Protein AF-A0A6A0A9A4-F1 (afdb_monomer_lite)

Radius of gyration: 29.82 Å; chains: 1; bounding box: 78×57×61 Å

InterPro domains:
  IPR006885 NADH dehydrogenase ubiquinone Fe-S protein 4 mitochondrial-like [PF04800] (82-153)
  IPR006885 NADH dehydrogenase ubiquinone Fe-S protein 4 mitochondrial-like [PTHR12219] (63-153)
  IPR038532 NADH dehydrogenase ubiquinone Fe-S protein 4-like superfamily [G3DSA:3.30.160.190] (79-153)

Structure (mmCIF, N/CA/C/O backbone):
data_AF-A0A6A0A9A4-F1
#
_entry.id   AF-A0A6A0A9A4-F1
#
loop_
_atom_site.group_PDB
_atom_site.id
_atom_site.type_symbol
_atom_site.label_atom_id
_atom_site.label_alt_id
_atom_site.label_comp_id
_atom_site.label_asym_id
_atom_site.label_entity_id
_atom_site.label_seq_id
_atom_site.pdbx_PDB_ins_code
_atom_site.Cartn_x
_atom_site.Cartn_y
_atom_site.Cartn_z
_atom_site.occupancy
_atom_site.B_iso_or_equiv
_atom_site.auth_seq_id
_atom_site.auth_comp_id
_atom_site.auth_asym_id
_atom_site.auth_atom_id
_atom_site.pdbx_PDB_model_num
ATOM 1 N N . MET A 1 1 ? -26.956 37.014 26.477 1.00 43.16 1 MET A N 1
ATOM 2 C CA . MET A 1 1 ? -26.934 37.211 25.011 1.00 43.16 1 MET A CA 1
ATOM 3 C C . MET A 1 1 ? -27.388 35.892 24.385 1.00 43.16 1 MET A C 1
ATOM 5 O O . MET A 1 1 ? -26.588 34.978 24.301 1.00 43.16 1 MET A O 1
ATOM 9 N N . LEU A 1 2 ? -28.704 35.624 24.362 1.00 38.50 2 LEU A N 1
ATOM 10 C CA . LEU A 1 2 ? -29.554 35.729 23.151 1.00 38.50 2 LEU A CA 1
ATOM 11 C C . LEU A 1 2 ? -28.909 34.927 21.998 1.00 38.50 2 LEU A C 1
ATOM 13 O O . LEU A 1 2 ? -27.960 35.423 21.414 1.00 38.50 2 LEU A O 1
ATOM 17 N N . L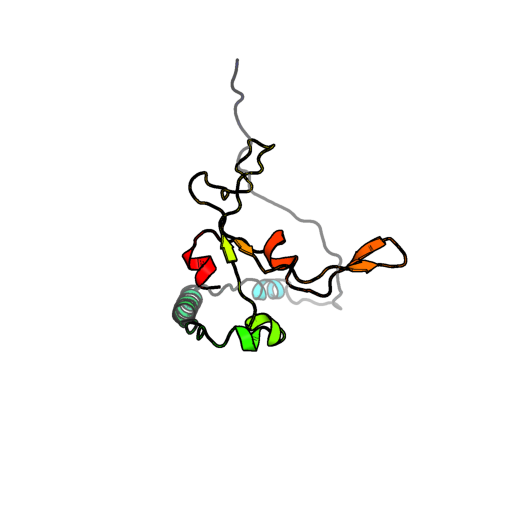EU A 1 3 ? -29.223 33.655 21.708 1.00 37.44 3 LEU A N 1
ATOM 18 C CA . LEU A 1 3 ? -30.523 32.995 21.480 1.00 37.44 3 LEU A CA 1
ATOM 19 C C . LEU A 1 3 ? -31.399 33.746 20.454 1.00 37.44 3 LEU A C 1
ATOM 21 O O . LEU A 1 3 ? -32.269 34.526 20.821 1.00 37.44 3 LEU A O 1
ATOM 25 N N . GLN A 1 4 ? -31.155 33.477 19.167 1.00 42.41 4 GLN A N 1
ATOM 26 C CA . GLN A 1 4 ? -32.125 33.556 18.060 1.00 42.41 4 GLN A CA 1
ATOM 27 C C . GLN A 1 4 ? -32.452 32.089 17.701 1.00 42.41 4 GLN A C 1
ATOM 29 O O . GLN A 1 4 ? -31.535 31.350 17.362 1.00 42.41 4 GLN A O 1
ATOM 34 N N . ALA A 1 5 ? -33.629 31.500 17.957 1.00 39.34 5 ALA A N 1
ATOM 35 C CA . ALA A 1 5 ? -35.000 31.840 17.537 1.00 39.34 5 ALA A CA 1
ATOM 36 C C . ALA A 1 5 ? -35.095 31.939 15.999 1.00 39.34 5 ALA A C 1
ATOM 38 O O . ALA A 1 5 ? -34.622 32.909 15.426 1.00 39.34 5 ALA A O 1
ATOM 39 N N . ALA A 1 6 ? -35.435 30.859 15.285 1.00 36.75 6 ALA A N 1
ATOM 40 C CA . ALA A 1 6 ? -36.774 30.286 15.057 1.00 36.75 6 ALA A CA 1
ATOM 41 C C . ALA A 1 6 ? -37.436 30.812 13.766 1.00 36.75 6 ALA A C 1
ATOM 43 O O . ALA A 1 6 ? -37.355 31.991 13.452 1.00 36.75 6 ALA A O 1
ATOM 44 N N . LEU A 1 7 ? -38.172 29.903 13.110 1.00 34.84 7 LEU A N 1
ATOM 45 C CA . LEU A 1 7 ? -39.188 30.122 12.071 1.00 34.84 7 LEU A CA 1
ATOM 46 C C . LEU A 1 7 ? -38.712 30.298 10.610 1.00 34.84 7 LEU A C 1
ATOM 48 O O . LEU A 1 7 ? -38.583 31.407 10.116 1.00 34.84 7 LEU A O 1
ATOM 52 N N . VAL A 1 8 ? -38.663 29.196 9.851 1.00 34.72 8 VAL A N 1
ATOM 53 C CA . VAL A 1 8 ? -39.364 29.169 8.553 1.00 34.72 8 VAL A CA 1
ATOM 54 C C . VAL A 1 8 ? -40.147 27.868 8.473 1.00 34.72 8 VAL A C 1
ATOM 56 O O . VAL A 1 8 ? -39.608 26.763 8.474 1.00 34.72 8 VAL A O 1
ATOM 59 N N . ALA A 1 9 ? -41.458 28.044 8.506 1.00 33.41 9 ALA A N 1
ATOM 60 C CA . ALA A 1 9 ? -42.453 27.006 8.499 1.00 33.41 9 ALA A CA 1
ATOM 61 C C . ALA A 1 9 ? -42.483 26.250 7.165 1.00 33.41 9 ALA A C 1
ATOM 63 O O . ALA A 1 9 ? -42.415 26.819 6.080 1.00 33.41 9 ALA A O 1
ATOM 64 N N . LYS A 1 10 ? -42.682 24.943 7.304 1.00 42.88 10 LYS A N 1
ATOM 65 C CA . LYS A 1 10 ? -43.531 24.083 6.478 1.00 42.88 10 LYS A CA 1
ATOM 66 C C . LYS A 1 10 ? -44.526 24.891 5.619 1.00 42.88 10 LYS A C 1
ATOM 68 O O . LYS A 1 10 ? -45.524 25.376 6.140 1.00 42.88 10 LYS A O 1
ATOM 73 N N . CYS A 1 11 ? -44.295 24.982 4.312 1.00 26.06 11 CYS A N 1
ATOM 74 C CA . CYS A 1 11 ? -45.365 25.264 3.362 1.00 26.06 11 CYS A CA 1
ATOM 75 C C . CYS A 1 11 ? -45.107 24.512 2.056 1.00 26.06 11 CYS A C 1
ATOM 77 O O . CYS A 1 11 ? -44.094 24.678 1.384 1.00 26.06 11 CYS A O 1
ATOM 79 N N . MET A 1 12 ? -46.032 23.609 1.772 1.00 36.44 12 MET A N 1
ATOM 80 C CA . MET A 1 12 ? -46.212 22.913 0.512 1.00 36.44 12 MET A CA 1
ATOM 81 C C . MET A 1 12 ? -46.409 23.889 -0.672 1.00 36.44 12 MET A C 1
ATOM 83 O O . MET A 1 12 ? -46.965 24.964 -0.483 1.00 36.44 12 MET A O 1
ATOM 87 N N . LEU A 1 13 ? -46.110 23.381 -1.883 1.00 34.56 13 LEU A N 1
ATOM 88 C CA . LEU A 1 13 ? -46.707 23.677 -3.211 1.00 34.56 13 LEU A CA 1
ATOM 89 C C . LEU A 1 13 ? -45.962 24.591 -4.218 1.00 34.56 13 LEU A C 1
ATOM 91 O O . LEU A 1 13 ? -45.922 25.800 -4.049 1.00 34.56 13 LEU A O 1
ATOM 95 N N . ARG A 1 14 ? -45.636 23.956 -5.374 1.00 30.78 14 ARG A N 1
ATOM 96 C CA . ARG A 1 14 ? -45.672 24.438 -6.794 1.00 30.78 14 ARG A CA 1
ATOM 97 C C . ARG A 1 14 ? -44.637 25.512 -7.200 1.00 30.78 14 ARG A C 1
ATOM 99 O O . ARG A 1 14 ? -44.341 26.390 -6.418 1.00 30.78 14 ARG A O 1
ATOM 106 N N . GLY A 1 15 ? -44.049 25.580 -8.402 1.00 28.86 15 GLY A N 1
ATOM 107 C CA . GLY A 1 15 ? -44.122 24.902 -9.715 1.00 28.86 15 GLY A CA 1
ATOM 108 C C . GLY A 1 15 ? -43.032 25.538 -10.630 1.00 28.86 15 GLY A C 1
ATOM 109 O O . GLY A 1 15 ? -42.632 26.666 -10.377 1.00 28.86 15 GLY A O 1
ATOM 110 N N . SER A 1 16 ? -42.311 24.785 -11.475 1.00 36.56 16 SER A N 1
ATOM 111 C CA . SER A 1 16 ? -42.487 24.611 -12.942 1.00 36.56 16 SER A CA 1
ATOM 112 C C . SER A 1 16 ? -42.286 25.853 -13.841 1.00 36.56 16 SER A C 1
ATOM 114 O O . SER A 1 16 ? -43.102 26.762 -13.774 1.00 36.56 16 SER A O 1
ATOM 116 N N . VAL A 1 17 ? -41.296 25.818 -14.760 1.00 39.34 17 VAL A N 1
ATOM 117 C CA . VAL A 1 17 ? -41.352 26.422 -16.123 1.00 39.34 17 VAL A CA 1
ATOM 118 C C . VAL A 1 17 ? -40.329 25.734 -17.079 1.00 39.34 17 VAL A C 1
ATOM 120 O O . VAL A 1 17 ? -39.460 25.019 -16.582 1.00 39.34 17 VAL A O 1
ATOM 123 N N . PRO A 1 18 ? -40.439 25.814 -18.428 1.00 38.53 18 PRO A N 1
ATOM 124 C CA . PRO A 1 18 ? -40.816 24.665 -19.255 1.00 38.53 18 PRO A CA 1
ATOM 125 C C . PRO A 1 18 ? -39.775 24.272 -20.328 1.00 38.53 18 PRO A C 1
ATOM 127 O O . PRO A 1 18 ? -39.013 25.095 -20.828 1.00 38.53 18 PRO A O 1
ATOM 130 N N . GLY A 1 19 ? -39.794 23.002 -20.741 1.00 32.59 19 GLY A N 1
ATOM 131 C CA . GLY A 1 19 ? -39.112 22.535 -21.951 1.00 32.59 19 GLY A CA 1
ATOM 132 C C . GLY A 1 19 ? -39.974 22.752 -23.199 1.00 32.59 19 GLY A C 1
ATOM 133 O O . GLY A 1 19 ? -41.151 22.394 -23.207 1.00 32.59 19 GLY A O 1
ATOM 134 N N . VAL A 1 20 ? -39.365 23.344 -24.231 1.00 37.69 20 VAL A N 1
ATOM 135 C CA . VAL A 1 20 ? -39.916 23.596 -25.571 1.00 37.69 20 VAL A CA 1
ATOM 136 C C . VAL A 1 20 ? -40.197 22.291 -26.330 1.00 37.69 20 VAL A C 1
ATOM 138 O O . VAL A 1 20 ? -39.465 21.309 -26.251 1.00 37.69 20 VAL A O 1
ATOM 141 N N . SER A 1 21 ? -41.311 22.344 -27.050 1.00 33.16 21 SER A N 1
ATOM 142 C CA . SER A 1 21 ? -42.100 21.313 -27.720 1.00 33.16 21 SER A CA 1
ATOM 143 C C . SER A 1 21 ? -41.474 20.673 -28.966 1.00 33.16 21 SER A C 1
ATOM 145 O O . SER A 1 21 ? -41.084 21.378 -29.894 1.00 33.16 21 SER A O 1
ATOM 147 N N . GLY A 1 22 ? -41.540 19.339 -29.050 1.00 33.03 22 GLY A N 1
ATOM 148 C CA . GLY A 1 22 ? -41.637 18.604 -30.317 1.00 33.03 22 GLY A CA 1
ATOM 149 C C . GLY A 1 22 ? -43.110 18.400 -30.696 1.00 33.03 22 GLY A C 1
ATOM 150 O O . GLY A 1 22 ? -43.932 18.111 -29.828 1.00 33.03 22 GLY A O 1
ATOM 151 N N . GLY A 1 23 ? -43.442 18.627 -31.969 1.00 29.98 23 GLY A N 1
ATOM 152 C CA . GLY A 1 23 ? -44.811 18.735 -32.481 1.00 29.98 23 GLY A CA 1
ATOM 153 C C . GLY A 1 23 ? -45.613 17.433 -32.619 1.00 29.98 23 GLY A C 1
ATOM 154 O O . GLY A 1 23 ? -45.075 16.333 -32.693 1.00 29.98 23 GLY A O 1
ATOM 155 N N . LEU A 1 24 ? -46.932 17.622 -32.729 1.00 28.16 24 LEU A N 1
ATOM 156 C CA . LEU A 1 24 ? -47.939 16.682 -33.225 1.00 28.16 24 LEU A CA 1
ATOM 157 C C . LEU A 1 24 ? -48.824 17.459 -34.212 1.00 28.16 24 LEU A C 1
ATOM 159 O O . LEU A 1 24 ? -49.393 18.488 -33.844 1.00 28.16 24 LEU A O 1
ATOM 163 N N . ALA A 1 25 ? -48.955 16.982 -35.453 1.00 37.50 25 ALA A N 1
ATOM 164 C CA . ALA A 1 25 ? -50.044 17.417 -36.325 1.00 37.50 25 ALA A CA 1
ATOM 165 C C . ALA A 1 25 ? -51.375 17.012 -35.660 1.00 37.50 25 ALA A C 1
ATOM 167 O O . ALA A 1 25 ? -51.527 15.891 -35.175 1.00 37.50 25 ALA A O 1
ATOM 168 N N . GLN A 1 26 ? -52.269 17.990 -35.534 1.00 48.50 26 GLN A N 1
ATOM 169 C CA . GLN A 1 26 ? -53.353 18.055 -34.554 1.00 48.50 26 GLN A CA 1
ATOM 170 C C . GLN A 1 26 ? -54.453 17.002 -34.746 1.00 48.50 26 GLN A C 1
ATOM 172 O O . GLN A 1 26 ? -54.974 16.853 -35.845 1.00 48.50 26 GLN A O 1
ATOM 177 N N . ALA A 1 27 ? -54.865 16.372 -33.640 1.00 37.31 27 ALA A N 1
ATOM 178 C CA . ALA A 1 27 ? -56.247 16.349 -33.129 1.00 37.31 27 ALA A CA 1
ATOM 179 C C . ALA A 1 27 ? -56.396 15.267 -32.035 1.00 37.31 27 ALA A C 1
ATOM 181 O O . ALA A 1 27 ? -56.482 14.077 -32.317 1.00 37.31 27 ALA A O 1
ATOM 182 N N . GLY A 1 28 ? -56.417 15.709 -30.772 1.00 47.34 28 GLY A N 1
ATOM 183 C CA . GLY A 1 28 ? -57.181 15.103 -29.673 1.00 47.34 28 GLY A CA 1
ATOM 184 C C . GLY A 1 28 ? -57.005 13.613 -29.354 1.00 47.34 28 GLY A C 1
ATOM 185 O O . GLY A 1 28 ? -57.958 12.851 -29.478 1.00 47.34 28 GLY A O 1
ATOM 186 N N . ARG A 1 29 ? -55.856 13.221 -28.789 1.00 47.72 29 ARG A N 1
ATOM 187 C CA . ARG A 1 29 ? -55.815 12.173 -27.750 1.00 47.72 29 ARG A CA 1
ATOM 188 C C . ARG A 1 29 ? -55.314 12.809 -26.458 1.00 47.72 29 ARG A C 1
ATOM 190 O O . ARG A 1 29 ? -54.399 13.630 -26.497 1.00 47.72 29 ARG A O 1
ATOM 197 N N . ALA A 1 30 ? -55.984 12.516 -25.348 1.00 43.25 30 ALA A N 1
ATOM 198 C CA . ALA A 1 30 ? -55.762 13.182 -24.075 1.00 43.25 30 ALA A CA 1
ATOM 199 C C . ALA A 1 30 ? -54.308 13.009 -23.605 1.00 43.25 30 ALA A C 1
ATOM 201 O O . ALA A 1 30 ? -53.744 11.920 -23.633 1.00 43.25 30 ALA A O 1
ATOM 202 N N . PHE A 1 31 ? -53.709 14.101 -23.131 1.00 43.19 31 PHE A N 1
ATOM 203 C CA . PHE A 1 31 ? -52.364 14.160 -22.543 1.00 43.19 31 PHE A CA 1
ATOM 204 C C . PHE A 1 31 ? -52.172 13.215 -21.327 1.00 43.19 31 PHE A C 1
ATOM 206 O O . PHE A 1 31 ? -51.058 13.055 -20.832 1.00 43.19 31 PHE A O 1
ATOM 213 N N . SER A 1 32 ? -53.245 12.570 -20.852 1.00 51.44 32 SER A N 1
ATOM 214 C CA . SER A 1 32 ? -53.269 11.634 -19.723 1.00 51.44 32 SER A CA 1
ATOM 215 C C . SER A 1 32 ? -52.411 10.386 -19.922 1.00 51.44 32 SER A C 1
ATOM 217 O O . SER A 1 32 ? -51.916 9.844 -18.935 1.00 51.44 32 SER A O 1
ATOM 219 N N . ASP A 1 33 ? -52.202 9.954 -21.167 1.00 47.16 33 ASP A N 1
ATOM 220 C CA . ASP A 1 33 ? -51.707 8.596 -21.437 1.00 47.16 33 ASP A CA 1
ATOM 221 C C . ASP A 1 33 ? -50.168 8.499 -21.461 1.00 47.16 33 ASP A C 1
ATOM 223 O O . ASP A 1 33 ? -49.598 7.422 -21.304 1.00 47.16 33 ASP A O 1
ATOM 227 N N . ILE A 1 34 ? -49.459 9.630 -21.585 1.00 49.25 34 ILE A N 1
ATOM 228 C CA . ILE A 1 34 ? -47.984 9.679 -21.476 1.00 49.25 34 ILE A CA 1
ATOM 229 C C . ILE A 1 34 ? -47.536 9.658 -20.007 1.00 49.25 34 ILE A C 1
ATOM 231 O O . ILE A 1 34 ?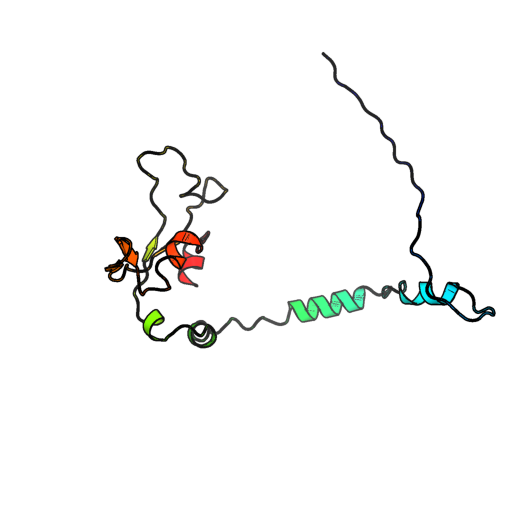 -46.458 9.156 -19.682 1.00 49.25 34 ILE A O 1
ATOM 235 N N . VAL A 1 35 ? -48.369 10.174 -19.100 1.00 50.94 35 VAL A N 1
ATOM 236 C CA . VAL A 1 35 ? -48.065 10.225 -17.663 1.00 50.94 35 VAL A CA 1
ATOM 237 C C . VAL A 1 35 ? -48.201 8.838 -17.022 1.00 50.94 35 VAL A C 1
ATOM 239 O O . VAL A 1 35 ? -47.437 8.499 -16.118 1.00 50.94 35 VAL A O 1
ATOM 242 N N . THR A 1 36 ? -49.091 7.990 -17.541 1.00 53.03 36 THR A N 1
ATOM 243 C CA . THR A 1 36 ? -49.427 6.689 -16.940 1.00 53.03 36 THR A CA 1
ATOM 244 C C . THR A 1 36 ? -48.326 5.634 -17.073 1.00 53.03 36 THR A C 1
ATOM 246 O O . THR A 1 36 ? -48.253 4.738 -16.239 1.00 53.03 36 THR A O 1
ATOM 249 N N . MET A 1 37 ? -47.405 5.757 -18.036 1.00 43.22 37 MET A N 1
ATOM 250 C CA . MET A 1 37 ? -46.264 4.828 -18.154 1.00 43.22 37 MET A CA 1
ATOM 251 C C . MET A 1 37 ? -45.099 5.171 -17.218 1.00 43.22 37 MET A C 1
ATOM 253 O O . MET A 1 37 ? -44.243 4.327 -16.961 1.00 43.22 37 MET A O 1
ATOM 257 N N . ARG A 1 38 ? -45.059 6.394 -16.670 1.00 49.78 38 ARG A N 1
ATOM 258 C CA . ARG A 1 38 ? -44.020 6.804 -15.710 1.00 49.78 38 ARG A CA 1
ATOM 259 C C . ARG A 1 38 ? -44.422 6.552 -14.253 1.00 49.78 38 ARG A C 1
ATOM 261 O O . ARG A 1 38 ? -43.660 6.914 -13.360 1.00 49.78 38 ARG A O 1
ATOM 268 N N . GLN A 1 39 ? -45.601 5.972 -14.004 1.00 52.78 39 GLN A N 1
ATOM 269 C CA . GLN A 1 39 ? -46.212 5.991 -12.673 1.00 52.78 39 GLN A CA 1
ATOM 270 C C . GLN A 1 39 ? -46.842 4.703 -12.148 1.00 52.78 39 GLN A C 1
ATOM 272 O O . GLN A 1 39 ? -47.295 4.728 -11.010 1.00 52.78 39 GLN A O 1
ATOM 277 N N . SER A 1 40 ? -46.794 3.564 -12.835 1.00 53.81 40 SER A N 1
ATOM 278 C CA . SER A 1 40 ? -47.050 2.299 -12.133 1.00 53.81 40 SER A CA 1
ATOM 279 C C . SER A 1 40 ? -45.729 1.721 -11.634 1.00 53.81 40 SER A C 1
ATOM 281 O O . SER A 1 40 ? -45.183 0.774 -12.206 1.00 53.81 40 SER A O 1
ATOM 283 N N . ALA A 1 41 ? -45.193 2.313 -10.561 1.00 60.41 41 ALA A N 1
ATOM 284 C CA . ALA A 1 41 ? -44.350 1.531 -9.667 1.00 60.41 41 ALA A CA 1
ATOM 285 C C . ALA A 1 41 ? -45.161 0.274 -9.297 1.00 60.41 41 ALA A C 1
ATOM 287 O O . ALA A 1 41 ? -46.350 0.416 -9.007 1.00 60.41 41 ALA A O 1
ATOM 288 N N . PRO A 1 42 ? -44.596 -0.941 -9.376 1.00 63.44 42 PRO A N 1
ATOM 289 C CA . PRO A 1 42 ? -45.338 -2.132 -8.991 1.00 63.44 42 PRO A CA 1
ATOM 290 C C . PRO A 1 42 ? -45.799 -1.946 -7.542 1.00 63.44 42 PRO A C 1
ATOM 292 O O . PRO A 1 42 ? -44.963 -1.807 -6.650 1.00 63.44 42 PRO A O 1
ATOM 295 N N . GLU A 1 43 ? -47.115 -1.890 -7.312 1.00 64.00 43 GLU A N 1
ATOM 296 C CA . GLU A 1 43 ? -47.669 -1.707 -5.960 1.00 64.00 43 GLU A CA 1
ATOM 297 C C . GLU A 1 43 ? -47.235 -2.851 -5.030 1.00 64.00 43 GLU A C 1
ATOM 299 O O . GLU A 1 43 ? -47.053 -2.675 -3.825 1.00 64.00 43 GLU A O 1
ATOM 304 N N . ASP A 1 44 ? -46.908 -3.998 -5.622 1.00 66.12 44 ASP A N 1
ATOM 305 C CA . ASP A 1 44 ? -46.329 -5.146 -4.951 1.00 66.12 44 ASP A CA 1
ATOM 306 C C . ASP A 1 44 ? -44.798 -5.067 -4.888 1.00 66.12 44 ASP A C 1
ATOM 308 O O . ASP A 1 44 ? -44.064 -5.810 -5.552 1.00 66.12 44 ASP A O 1
ATOM 312 N N . TYR A 1 45 ? -44.293 -4.229 -3.980 1.00 70.56 45 TYR A N 1
ATOM 313 C CA . TYR A 1 45 ? -42.876 -4.242 -3.584 1.00 70.56 45 TYR A CA 1
ATOM 314 C C . TYR A 1 45 ? -42.411 -5.623 -3.088 1.00 70.56 45 TYR A C 1
ATOM 316 O O . TYR A 1 45 ? -41.218 -5.915 -3.097 1.00 70.56 45 TYR A O 1
ATOM 324 N N . SER A 1 46 ? -43.336 -6.510 -2.707 1.00 76.19 46 SER A N 1
ATOM 325 C CA . SER A 1 46 ? -43.044 -7.871 -2.252 1.00 76.19 46 SER A CA 1
ATOM 326 C C . SER A 1 46 ? -42.278 -8.710 -3.283 1.00 76.19 46 SER A C 1
ATOM 328 O O . SER A 1 46 ? -41.417 -9.494 -2.895 1.00 76.19 46 SER A O 1
ATOM 330 N N . ILE A 1 47 ? -42.528 -8.530 -4.584 1.00 77.12 47 ILE A N 1
ATOM 331 C CA . ILE A 1 47 ? -41.848 -9.279 -5.655 1.00 77.12 47 ILE A CA 1
ATOM 332 C C . ILE A 1 47 ? -40.399 -8.805 -5.794 1.00 77.12 47 ILE A C 1
ATOM 334 O O . ILE A 1 47 ? -39.482 -9.618 -5.905 1.00 77.12 47 ILE A O 1
ATOM 338 N N . VAL A 1 48 ? -40.188 -7.488 -5.731 1.00 77.31 48 VAL A N 1
ATOM 339 C CA . VAL A 1 48 ? -38.853 -6.878 -5.767 1.00 77.31 48 VAL A CA 1
ATOM 340 C C . VAL A 1 48 ? -38.057 -7.284 -4.530 1.00 77.31 48 VAL A C 1
ATOM 342 O O . VAL A 1 48 ? -36.902 -7.676 -4.656 1.00 77.31 48 VAL A O 1
ATOM 345 N N . MET A 1 49 ? -38.690 -7.271 -3.355 1.00 78.00 49 MET A N 1
ATOM 346 C CA . MET A 1 49 ? -38.062 -7.672 -2.096 1.00 78.00 49 MET A CA 1
ATOM 347 C C . MET A 1 49 ? -37.727 -9.168 -2.057 1.00 78.00 49 MET A C 1
ATOM 349 O O . MET A 1 49 ? -36.642 -9.528 -1.611 1.00 78.00 49 MET A O 1
ATOM 353 N N . LYS A 1 50 ? -38.605 -10.042 -2.569 1.00 79.00 50 LYS A N 1
ATOM 354 C CA . LYS A 1 50 ? -38.342 -11.489 -2.681 1.00 7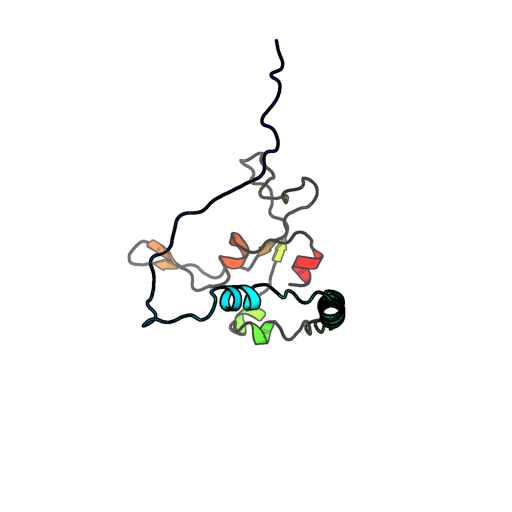9.00 50 LYS A CA 1
ATOM 355 C C . LYS A 1 50 ? -37.197 -11.778 -3.646 1.00 79.00 50 LYS A C 1
ATOM 357 O O . LYS A 1 50 ? -36.264 -12.481 -3.285 1.00 79.00 50 LYS A O 1
ATOM 362 N N . LYS A 1 51 ? -37.210 -11.161 -4.830 1.00 79.69 51 LYS A N 1
ATOM 363 C CA . LYS A 1 51 ? -36.142 -11.320 -5.825 1.00 79.69 51 LYS A CA 1
ATOM 364 C C . LYS A 1 51 ? -34.809 -10.744 -5.338 1.00 79.69 51 LYS A C 1
ATOM 366 O O . LYS A 1 51 ? -33.758 -11.307 -5.622 1.00 79.69 51 LYS A O 1
ATOM 371 N N . ALA A 1 52 ? -34.842 -9.642 -4.586 1.00 72.50 52 ALA A N 1
ATOM 372 C CA . ALA A 1 52 ? -33.662 -9.080 -3.937 1.00 72.50 52 ALA A CA 1
ATOM 373 C C . ALA A 1 52 ? -33.124 -10.005 -2.835 1.00 72.50 52 ALA A C 1
ATOM 375 O O . ALA A 1 52 ? -31.915 -10.190 -2.755 1.00 72.50 52 ALA A O 1
ATOM 376 N N . ALA A 1 53 ? -33.997 -10.630 -2.039 1.00 75.69 53 ALA A N 1
ATOM 377 C CA . ALA A 1 53 ? -33.602 -11.616 -1.034 1.00 75.69 53 ALA A CA 1
ATOM 378 C C . ALA A 1 53 ? -33.001 -12.883 -1.671 1.00 75.69 53 ALA A C 1
ATOM 380 O O . ALA A 1 53 ? -31.975 -13.375 -1.213 1.00 75.69 53 ALA A O 1
ATOM 381 N N . GLU A 1 54 ? -33.581 -13.367 -2.769 1.00 71.12 54 GLU A N 1
ATOM 382 C CA . GLU A 1 54 ? -33.046 -14.492 -3.548 1.00 71.12 54 GLU A CA 1
ATOM 383 C C . GLU A 1 54 ? -31.684 -14.171 -4.185 1.00 71.12 54 GLU A C 1
ATOM 385 O O . GLU A 1 54 ? -30.807 -15.029 -4.237 1.00 71.12 54 GLU A O 1
ATOM 390 N N . LEU A 1 55 ? -31.480 -12.936 -4.657 1.00 64.25 55 LEU A N 1
ATOM 391 C CA . LEU A 1 55 ? -30.189 -12.477 -5.183 1.00 64.25 55 LEU A CA 1
ATOM 392 C C . LEU A 1 55 ? -29.153 -12.259 -4.077 1.00 64.25 55 LEU A C 1
ATOM 394 O O . LEU A 1 55 ? -27.977 -12.519 -4.305 1.00 64.25 55 LEU A O 1
ATOM 398 N N . ALA A 1 56 ? -29.579 -11.821 -2.891 1.00 66.19 56 ALA A N 1
ATOM 399 C CA . ALA A 1 56 ? -28.715 -11.687 -1.722 1.00 66.19 56 ALA A CA 1
ATOM 400 C C . ALA A 1 56 ? -28.271 -13.050 -1.162 1.00 66.19 56 ALA A C 1
ATOM 402 O O . ALA A 1 56 ? -27.206 -13.138 -0.561 1.00 66.19 56 ALA A O 1
ATOM 403 N N . GLY A 1 57 ? -29.076 -14.098 -1.373 1.00 57.12 57 GLY A N 1
ATOM 404 C CA . GLY A 1 57 ? -28.762 -15.481 -1.009 1.00 57.12 57 GLY A CA 1
ATOM 405 C C . GLY A 1 57 ? -28.008 -16.270 -2.079 1.00 57.12 57 GLY A C 1
ATOM 406 O O . GLY A 1 57 ? -27.633 -17.407 -1.820 1.00 57.12 57 GLY A O 1
ATOM 407 N N . LYS A 1 58 ? -27.773 -15.708 -3.276 1.00 51.44 58 LYS A N 1
ATOM 408 C CA . LYS A 1 58 ? -26.781 -16.280 -4.189 1.00 51.44 58 LYS A CA 1
ATOM 409 C C . LYS A 1 58 ? -25.424 -15.938 -3.622 1.00 51.44 58 LYS A C 1
ATOM 411 O O . LYS A 1 58 ? -24.919 -14.835 -3.828 1.00 51.44 58 LYS A O 1
ATOM 416 N N . ASP A 1 59 ? -24.884 -16.902 -2.897 1.00 54.22 59 ASP A N 1
ATOM 417 C CA . ASP A 1 59 ? -23.507 -16.925 -2.449 1.00 54.22 59 ASP A CA 1
ATOM 418 C C . ASP A 1 59 ? -22.653 -16.475 -3.634 1.00 54.22 59 ASP A C 1
ATOM 420 O O . ASP A 1 59 ? -22.559 -17.157 -4.660 1.00 54.22 59 ASP A O 1
ATOM 424 N N . VAL A 1 60 ? -22.073 -15.278 -3.532 1.00 57.88 60 VAL A N 1
ATOM 425 C CA . VAL A 1 60 ? -20.888 -14.964 -4.318 1.00 57.88 60 VAL A CA 1
ATOM 426 C C . VAL A 1 60 ? -19.944 -16.088 -3.944 1.00 57.88 60 VAL A C 1
ATOM 428 O O . VAL A 1 60 ? -19.491 -16.121 -2.800 1.00 57.88 60 VAL A O 1
ATOM 431 N N . GLN A 1 61 ? -19.781 -17.073 -4.838 1.00 55.84 61 GLN A N 1
ATOM 432 C CA . GLN A 1 61 ? -18.889 -18.195 -4.592 1.00 55.84 61 GLN A CA 1
ATOM 433 C C . GLN A 1 61 ? -17.602 -17.587 -4.069 1.00 55.84 61 GLN A C 1
ATOM 435 O O . GLN A 1 61 ? -17.048 -16.703 -4.728 1.00 55.84 61 GLN A O 1
ATOM 440 N N . ALA A 1 62 ? -17.220 -17.975 -2.847 1.00 56.12 62 ALA A N 1
ATOM 441 C CA . ALA A 1 62 ? -15.984 -17.523 -2.239 1.00 56.12 62 ALA A CA 1
ATOM 442 C C . ALA A 1 62 ? -14.913 -17.708 -3.307 1.00 56.12 62 ALA A C 1
ATOM 444 O O . ALA A 1 62 ? -14.718 -18.831 -3.780 1.00 56.12 62 ALA A O 1
ATOM 445 N N . ALA A 1 63 ? -14.367 -16.592 -3.798 1.00 57.53 63 ALA A N 1
ATOM 446 C CA . ALA A 1 63 ? -13.441 -16.627 -4.910 1.00 57.53 63 ALA A CA 1
ATOM 447 C C . ALA A 1 63 ? -12.359 -17.628 -4.525 1.00 57.53 63 ALA A C 1
ATOM 449 O O . ALA A 1 63 ? -11.794 -17.509 -3.442 1.00 57.53 63 ALA A O 1
ATOM 450 N N . ASN A 1 64 ? -12.125 -18.649 -5.352 1.00 62.44 64 ASN A N 1
ATOM 451 C CA . ASN A 1 64 ? -11.017 -19.556 -5.106 1.00 62.44 64 ASN A CA 1
ATOM 452 C C . ASN A 1 64 ? -9.774 -18.673 -4.943 1.00 62.44 64 ASN A C 1
ATOM 454 O O . ASN A 1 64 ? -9.378 -18.006 -5.903 1.00 62.44 64 ASN A O 1
ATOM 458 N N . ASP A 1 65 ? -9.170 -18.662 -3.748 1.00 63.94 65 ASP A N 1
ATOM 459 C CA . ASP A 1 65 ? -8.087 -17.736 -3.355 1.00 63.94 65 ASP A CA 1
ATOM 460 C C . ASP A 1 65 ? -6.893 -17.743 -4.336 1.00 63.94 65 ASP A C 1
ATOM 462 O O . ASP A 1 65 ? -6.021 -16.881 -4.319 1.00 63.94 65 ASP A O 1
ATOM 466 N N . LYS A 1 66 ? -6.845 -18.745 -5.217 1.00 63.34 66 LYS A N 1
ATOM 467 C CA . LYS A 1 66 ? -5.754 -19.063 -6.137 1.00 63.34 66 LYS A CA 1
ATOM 468 C C . LYS A 1 66 ? -5.970 -18.532 -7.560 1.00 63.34 66 LYS A C 1
ATOM 470 O O . LYS A 1 66 ? -5.021 -18.516 -8.338 1.00 63.34 66 LYS A O 1
ATOM 475 N N . GLU A 1 67 ? -7.183 -18.117 -7.926 1.00 75.81 67 GLU A N 1
ATOM 476 C CA . GLU A 1 67 ? -7.524 -17.758 -9.317 1.00 75.81 67 GLU A CA 1
ATOM 477 C C . GLU A 1 67 ? -7.380 -16.258 -9.617 1.00 75.81 67 GLU A C 1
ATOM 479 O O . GLU A 1 67 ? -7.174 -15.869 -10.770 1.00 75.81 67 GLU A O 1
ATOM 484 N N . VAL A 1 68 ? -7.412 -15.406 -8.585 1.00 79.75 68 VAL A N 1
ATOM 485 C CA . VAL A 1 68 ? -7.385 -13.937 -8.729 1.00 79.75 68 VAL A CA 1
ATOM 486 C C . VAL A 1 68 ? -6.108 -13.451 -9.422 1.00 79.75 68 VAL A C 1
ATOM 488 O O . VAL A 1 68 ? -6.158 -12.522 -10.232 1.00 79.75 68 VAL A O 1
ATOM 491 N N . GLY A 1 69 ? -4.971 -14.112 -9.186 1.00 78.62 69 GLY A N 1
ATOM 492 C CA . GLY A 1 69 ? -3.713 -13.787 -9.864 1.00 78.62 69 GLY A CA 1
ATOM 493 C C . GLY A 1 69 ? -3.777 -14.005 -11.381 1.00 78.62 69 GLY A C 1
ATOM 494 O O . GLY A 1 69 ? -3.265 -13.202 -12.152 1.00 78.62 69 GLY A O 1
ATOM 495 N N . ILE A 1 70 ? -4.479 -15.037 -11.844 1.00 81.62 70 ILE A N 1
ATOM 496 C CA . ILE A 1 70 ? -4.595 -15.325 -13.281 1.00 81.62 70 ILE A CA 1
ATOM 497 C C . ILE A 1 70 ? -5.568 -14.339 -13.946 1.00 81.62 70 ILE A C 1
ATOM 499 O O . ILE A 1 70 ? -5.314 -13.858 -15.049 1.00 81.62 70 ILE A O 1
ATOM 503 N N . ALA A 1 71 ? -6.653 -13.985 -13.253 1.00 84.19 71 ALA A N 1
ATOM 504 C CA . ALA A 1 71 ? -7.668 -13.059 -13.757 1.00 84.19 71 ALA A CA 1
ATOM 505 C C . ALA A 1 71 ? -7.196 -11.592 -13.815 1.00 84.19 71 ALA A C 1
ATOM 507 O O . ALA A 1 71 ? -7.709 -10.813 -14.615 1.00 84.19 71 ALA A O 1
ATOM 508 N N . SER A 1 72 ? -6.207 -11.210 -12.998 1.00 83.38 72 SER A N 1
ATOM 509 C CA . SER A 1 72 ? -5.726 -9.823 -12.886 1.00 83.38 72 SER A CA 1
ATOM 510 C C . SER A 1 72 ? -4.951 -9.327 -14.113 1.00 83.38 72 SER A C 1
ATOM 512 O O . SER A 1 72 ? -4.729 -8.125 -14.249 1.00 83.38 72 SER A O 1
ATOM 514 N N . GLY A 1 73 ? -4.496 -10.226 -14.994 1.00 85.31 73 GLY A N 1
ATOM 515 C CA . GLY A 1 73 ? -3.741 -9.864 -16.200 1.00 85.31 73 GLY A CA 1
ATOM 516 C C . GLY A 1 73 ? -2.342 -9.290 -15.936 1.00 85.31 73 GLY A C 1
ATOM 517 O O . GLY A 1 73 ? -1.703 -8.789 -16.861 1.00 85.31 73 GLY A O 1
ATOM 518 N N . ALA A 1 74 ? -1.849 -9.350 -14.695 1.00 86.06 74 ALA A N 1
ATOM 519 C CA . ALA A 1 74 ? -0.491 -8.936 -14.372 1.00 86.06 74 ALA A CA 1
ATOM 520 C C . ALA A 1 74 ? 0.520 -9.992 -14.862 1.00 86.06 74 ALA A C 1
ATOM 522 O O . ALA A 1 74 ? 0.215 -11.189 -14.870 1.00 86.06 74 ALA A O 1
ATOM 523 N N . PRO A 1 75 ? 1.737 -9.583 -15.265 1.00 86.62 75 PRO A N 1
ATOM 524 C CA . PRO A 1 75 ? 2.758 -10.525 -15.708 1.00 86.62 75 PRO A CA 1
ATOM 525 C C . PRO A 1 75 ? 3.136 -11.495 -14.583 1.00 86.62 75 PRO A C 1
ATOM 527 O O . PRO A 1 75 ? 3.223 -11.112 -13.417 1.00 86.62 75 PRO A O 1
ATOM 530 N N . MET A 1 76 ? 3.421 -12.751 -14.943 1.00 83.69 76 MET A N 1
ATOM 531 C CA . MET A 1 76 ? 3.669 -13.826 -13.973 1.00 83.69 76 MET A CA 1
ATOM 532 C C . MET A 1 76 ? 4.874 -13.551 -13.053 1.00 83.69 76 MET A C 1
ATOM 534 O O . MET A 1 76 ? 4.923 -14.018 -11.916 1.00 83.69 76 MET A O 1
ATOM 538 N N . ASP A 1 77 ? 5.845 -12.763 -13.519 1.00 83.69 77 ASP A N 1
ATOM 539 C CA . ASP A 1 77 ? 7.040 -12.409 -12.745 1.00 83.69 77 ASP A CA 1
ATOM 540 C C . ASP A 1 77 ? 6.742 -11.535 -11.526 1.00 83.69 77 ASP A C 1
ATOM 542 O O . ASP A 1 77 ? 7.498 -11.548 -10.553 1.00 83.69 77 ASP A O 1
ATOM 546 N N . THR A 1 78 ? 5.614 -10.830 -11.538 1.00 84.44 78 THR A N 1
ATOM 547 C CA . THR A 1 78 ? 5.143 -10.043 -10.401 1.00 84.44 78 THR A CA 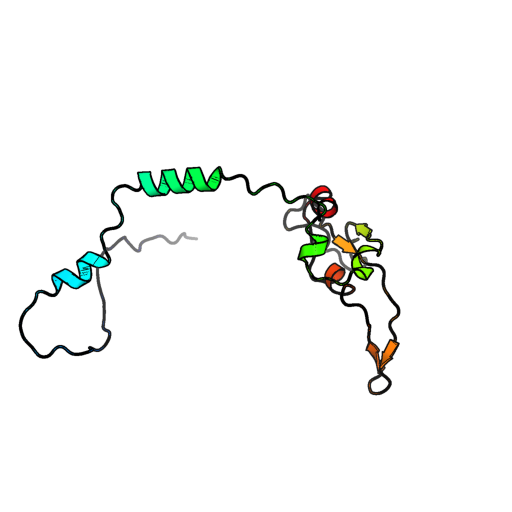1
ATOM 548 C C . THR A 1 78 ? 4.822 -10.922 -9.190 1.00 84.44 78 THR A C 1
ATOM 550 O O . THR A 1 78 ? 5.177 -10.563 -8.069 1.00 84.44 78 THR A O 1
ATOM 553 N N . TYR A 1 79 ? 4.224 -12.098 -9.401 1.00 84.12 79 TYR A N 1
ATOM 554 C CA . TYR A 1 79 ? 3.781 -12.990 -8.319 1.00 84.12 79 TYR A CA 1
ATOM 555 C C . TYR A 1 79 ? 4.925 -13.717 -7.603 1.00 84.12 79 TYR A C 1
ATOM 557 O O . TYR A 1 79 ? 4.731 -14.264 -6.522 1.00 84.12 79 TYR A O 1
ATOM 565 N N . LYS A 1 80 ? 6.133 -13.720 -8.178 1.00 86.75 80 LYS A N 1
ATOM 566 C CA . LYS A 1 80 ? 7.327 -14.326 -7.563 1.00 86.75 80 LYS A CA 1
ATOM 567 C C . LYS A 1 80 ? 7.968 -13.421 -6.509 1.00 86.75 80 LYS A C 1
ATOM 569 O O . LYS A 1 80 ? 8.851 -13.861 -5.773 1.00 86.75 80 LYS A O 1
ATOM 574 N N . ARG A 1 81 ? 7.593 -12.140 -6.480 1.00 86.44 81 ARG A N 1
ATOM 575 C CA . ARG A 1 81 ? 8.234 -11.140 -5.627 1.00 86.44 81 ARG A CA 1
ATOM 576 C C . ARG A 1 81 ? 7.773 -11.288 -4.187 1.00 86.44 81 ARG A C 1
ATOM 578 O O . ARG A 1 81 ? 6.606 -11.540 -3.908 1.00 86.44 81 ARG A O 1
ATOM 585 N N . GLN A 1 82 ? 8.706 -11.083 -3.266 1.00 89.06 82 GLN A N 1
ATOM 586 C CA . GLN A 1 82 ? 8.388 -11.045 -1.848 1.00 89.06 82 GLN A CA 1
ATOM 587 C C . GLN A 1 82 ? 7.764 -9.703 -1.479 1.00 89.06 82 GLN A C 1
ATOM 589 O O . GLN A 1 82 ? 8.172 -8.643 -1.959 1.00 89.06 82 GLN A O 1
ATOM 594 N N . VAL A 1 83 ? 6.777 -9.769 -0.594 1.00 90.94 83 VAL A N 1
ATOM 595 C CA . VAL A 1 83 ? 6.016 -8.617 -0.129 1.00 90.94 83 VAL A CA 1
ATOM 596 C C . VAL A 1 83 ? 6.198 -8.459 1.374 1.00 90.94 83 VAL A C 1
ATOM 598 O O . VAL A 1 83 ? 6.218 -9.436 2.123 1.00 90.94 83 VAL A O 1
ATOM 601 N N . ARG A 1 84 ? 6.309 -7.210 1.833 1.00 91.50 84 ARG A N 1
ATOM 602 C CA . ARG A 1 84 ? 6.324 -6.865 3.254 1.00 91.50 84 ARG A CA 1
ATOM 603 C C . ARG A 1 84 ? 4.993 -6.241 3.653 1.00 91.50 84 ARG A C 1
ATOM 605 O O . ARG A 1 84 ? 4.663 -5.158 3.183 1.00 91.50 84 ARG A O 1
ATOM 612 N N . ILE A 1 85 ? 4.282 -6.867 4.584 1.00 93.06 85 ILE A N 1
ATOM 613 C CA . ILE A 1 85 ? 3.098 -6.281 5.225 1.00 93.06 85 ILE A CA 1
ATOM 614 C C . ILE A 1 85 ? 3.550 -5.558 6.494 1.00 93.06 85 ILE A C 1
ATOM 616 O O . ILE A 1 85 ? 4.173 -6.165 7.368 1.00 93.06 85 ILE A O 1
ATOM 620 N N . PHE A 1 86 ? 3.279 -4.258 6.598 1.00 91.44 86 PHE A N 1
ATOM 621 C CA . PHE A 1 86 ? 3.727 -3.456 7.737 1.00 91.44 86 PHE A CA 1
ATOM 622 C C . PHE A 1 86 ? 2.800 -2.277 8.035 1.00 91.44 86 PHE A C 1
ATOM 624 O O . PHE A 1 86 ? 2.096 -1.769 7.163 1.00 91.44 86 PHE A O 1
ATOM 631 N N . CYS A 1 87 ? 2.867 -1.790 9.271 1.00 89.12 87 CYS A N 1
ATOM 632 C CA . CYS A 1 87 ? 2.329 -0.488 9.649 1.00 89.12 87 CYS A CA 1
ATOM 633 C C . CYS A 1 87 ? 3.436 0.554 9.500 1.00 89.12 87 CYS A C 1
ATOM 635 O O . CYS A 1 87 ? 4.527 0.390 10.052 1.00 89.12 87 CYS A O 1
ATOM 637 N N . SER A 1 88 ? 3.185 1.627 8.747 1.00 86.69 88 SER A N 1
ATOM 638 C CA . SER A 1 88 ? 4.194 2.674 8.572 1.00 86.69 88 SER A CA 1
ATOM 639 C C . SER A 1 88 ? 4.512 3.353 9.903 1.00 86.69 88 SER A C 1
ATOM 641 O O . SER A 1 88 ? 3.598 3.717 10.641 1.00 86.69 88 SER A O 1
ATOM 643 N N . ALA A 1 89 ? 5.798 3.566 10.180 1.00 87.50 89 ALA A N 1
ATOM 644 C CA . ALA A 1 89 ? 6.238 4.316 11.347 1.00 87.50 89 ALA A CA 1
ATOM 645 C C . ALA A 1 89 ? 5.841 5.798 11.249 1.00 87.50 89 ALA A C 1
ATOM 647 O O . ALA A 1 89 ? 5.672 6.351 10.157 1.00 87.50 89 ALA A O 1
ATOM 648 N N . LYS A 1 90 ? 5.729 6.457 12.407 1.00 89.12 90 LYS A N 1
ATOM 649 C CA . LYS A 1 90 ? 5.510 7.904 12.471 1.00 89.12 90 LYS A CA 1
ATOM 650 C C . LYS A 1 90 ? 6.718 8.631 11.880 1.00 89.12 90 LYS A C 1
ATOM 652 O O . LYS A 1 90 ? 7.859 8.291 12.184 1.00 89.12 90 LYS A O 1
ATOM 657 N N . THR A 1 91 ? 6.475 9.667 11.081 1.00 90.88 91 THR A N 1
ATOM 658 C CA . THR A 1 91 ? 7.536 10.564 10.609 1.00 90.88 91 THR A CA 1
ATOM 659 C C . THR A 1 91 ? 8.180 11.263 11.806 1.00 90.88 91 THR A C 1
ATOM 661 O O . THR A 1 91 ? 7.499 11.982 12.529 1.00 90.88 91 THR A O 1
ATOM 664 N N . ALA A 1 92 ? 9.485 11.065 12.016 1.00 90.81 92 ALA A N 1
ATOM 665 C CA . ALA A 1 92 ? 10.187 11.547 13.210 1.00 90.81 92 ALA A CA 1
ATOM 666 C C . ALA A 1 92 ? 10.049 13.065 13.429 1.00 90.81 92 ALA A C 1
ATOM 668 O O . ALA A 1 92 ? 9.840 13.508 14.555 1.00 90.81 92 ALA A O 1
ATOM 669 N N . SER A 1 93 ? 10.093 13.851 12.351 1.00 94.38 93 SER A N 1
ATOM 670 C CA . SER A 1 93 ? 9.984 15.314 12.396 1.00 94.38 93 SER A CA 1
ATOM 671 C C . SER A 1 93 ? 8.570 15.835 12.680 1.00 94.38 93 SER A C 1
ATOM 673 O O . SER A 1 93 ? 8.411 17.022 12.941 1.00 94.38 93 SER A O 1
ATOM 675 N N . GLN A 1 94 ? 7.533 14.993 12.596 1.00 92.88 94 GLN A N 1
ATOM 676 C CA . GLN A 1 94 ? 6.135 15.408 12.749 1.00 92.88 94 GLN A CA 1
ATOM 677 C C . GLN A 1 94 ? 5.482 14.728 13.962 1.00 92.88 94 GLN A C 1
ATOM 679 O O . GLN A 1 94 ? 5.750 13.573 14.303 1.00 92.88 94 GLN A O 1
ATOM 684 N N . SER A 1 95 ? 4.589 15.452 14.638 1.00 88.88 95 SER A N 1
ATOM 685 C CA . SER A 1 95 ? 3.814 14.924 15.768 1.00 88.88 95 SER A CA 1
ATOM 686 C C . SER A 1 95 ? 2.521 14.222 15.339 1.00 88.88 95 SER A C 1
ATOM 688 O O . SER A 1 95 ? 2.013 13.390 16.086 1.00 88.88 95 SER A O 1
ATOM 690 N N . GLY A 1 96 ? 2.007 14.517 14.142 1.00 86.62 96 GLY A N 1
ATOM 691 C CA . GLY A 1 96 ? 0.747 13.969 13.642 1.00 86.62 96 GLY A CA 1
ATOM 692 C C . GLY A 1 96 ? 0.779 12.452 13.424 1.00 86.62 96 GLY A C 1
ATOM 693 O O . GLY A 1 96 ? 1.726 11.911 12.856 1.00 86.62 96 GLY A O 1
ATOM 694 N N . LEU A 1 97 ? -0.300 11.778 13.833 1.00 84.19 97 LEU A N 1
ATOM 695 C CA . LEU A 1 97 ? -0.486 10.325 13.692 1.00 84.19 97 LEU A CA 1
ATOM 696 C C . LEU A 1 97 ? -1.443 9.937 12.552 1.00 84.19 97 LEU A C 1
ATOM 698 O O . LEU A 1 97 ? -1.649 8.755 12.298 1.00 84.19 97 LEU A O 1
ATOM 702 N N . ALA A 1 98 ? -1.993 10.911 11.822 1.00 83.69 98 ALA A N 1
ATOM 703 C CA . ALA A 1 98 ? -3.004 10.680 10.783 1.00 83.69 98 ALA A CA 1
ATOM 704 C C . ALA A 1 98 ? -2.521 9.806 9.608 1.00 83.69 98 ALA A C 1
ATOM 706 O O . ALA A 1 98 ? -3.323 9.244 8.877 1.00 83.69 98 ALA A O 1
ATOM 707 N N . ARG A 1 99 ? -1.203 9.696 9.398 1.00 80.06 99 ARG A N 1
ATOM 708 C CA . ARG A 1 99 ? -0.617 8.840 8.351 1.00 80.06 99 ARG A CA 1
ATOM 709 C C . ARG A 1 99 ? -0.442 7.385 8.803 1.00 80.06 99 ARG A C 1
ATOM 711 O O . ARG A 1 99 ? -0.350 6.493 7.958 1.00 80.06 99 ARG A O 1
ATOM 718 N N . THR A 1 100 ? -0.342 7.163 10.113 1.00 83.06 100 THR A N 1
ATOM 719 C CA . THR A 1 100 ? -0.057 5.859 10.728 1.00 83.06 100 THR A CA 1
ATOM 720 C C . THR A 1 100 ? -1.302 5.202 11.307 1.00 83.06 100 THR A C 1
ATOM 722 O O . THR A 1 100 ? -1.366 3.980 11.366 1.00 83.06 100 THR A O 1
ATOM 725 N N . LEU A 1 101 ? -2.283 6.001 11.724 1.00 82.12 101 LEU A N 1
ATOM 726 C CA . LEU A 1 101 ? -3.585 5.555 12.205 1.00 82.12 101 LEU A CA 1
ATOM 727 C C . LEU A 1 101 ? -4.639 5.832 11.138 1.00 82.12 101 LEU A C 1
ATOM 729 O O . LEU A 1 101 ? -4.546 6.826 10.418 1.00 82.12 101 LEU A O 1
ATOM 733 N N . HIS A 1 102 ? -5.644 4.966 11.050 1.00 73.81 102 HIS A N 1
ATOM 734 C CA . HIS A 1 102 ? -6.852 5.302 10.302 1.00 73.81 102 HIS A CA 1
ATOM 735 C C . HIS A 1 102 ? -7.662 6.382 11.052 1.00 73.81 102 HIS A C 1
ATOM 737 O O . HIS A 1 102 ? -7.320 6.773 12.165 1.00 73.81 102 HIS A O 1
ATOM 743 N N . ASN A 1 103 ? -8.730 6.888 10.432 1.00 67.00 103 ASN A N 1
ATOM 744 C CA . ASN A 1 103 ? -9.612 7.955 10.943 1.00 67.00 103 ASN A CA 1
ATOM 745 C C . ASN A 1 103 ? -10.148 7.772 12.384 1.00 67.00 103 ASN A C 1
ATOM 747 O O . ASN A 1 103 ? -10.680 8.723 12.952 1.00 67.00 103 ASN A O 1
ATOM 751 N N . SER A 1 104 ? -9.996 6.590 12.978 1.00 66.06 104 SER A N 1
ATOM 752 C CA . SER A 1 104 ? -10.177 6.336 14.401 1.00 66.06 104 SER A CA 1
ATOM 753 C C . SER A 1 104 ? -8.825 6.084 15.070 1.00 66.06 104 SER A C 1
ATOM 755 O O . SER A 1 104 ? -8.008 5.290 14.604 1.00 66.06 104 SER A O 1
ATOM 757 N N . ALA A 1 105 ? -8.618 6.731 16.219 1.00 63.69 105 ALA A N 1
ATOM 758 C CA . ALA A 1 105 ? -7.384 6.726 17.007 1.00 63.69 105 ALA A CA 1
ATOM 759 C C . ALA A 1 105 ? -6.882 5.335 17.463 1.00 63.69 105 ALA A C 1
ATOM 761 O O . ALA A 1 105 ? -5.840 5.255 18.108 1.00 63.69 105 ALA A O 1
ATOM 762 N N . VAL A 1 106 ? -7.601 4.251 17.155 1.00 70.19 106 VAL A N 1
ATOM 763 C CA . VAL A 1 106 ? -7.358 2.914 17.709 1.00 70.19 106 VAL A CA 1
ATOM 764 C C . VAL A 1 106 ? -6.659 1.961 16.733 1.00 70.19 106 VAL A C 1
ATOM 766 O O . VAL A 1 106 ? -5.838 1.167 17.185 1.00 70.19 106 VAL A O 1
ATOM 769 N N . ALA A 1 107 ? -6.929 2.018 15.419 1.00 78.06 107 ALA A N 1
ATOM 770 C CA . ALA A 1 107 ? -6.374 1.020 14.488 1.00 78.06 107 ALA A CA 1
ATOM 771 C C . ALA A 1 107 ? -5.254 1.583 13.594 1.00 78.06 107 ALA A C 1
ATOM 773 O O . ALA A 1 107 ? -5.399 2.677 13.025 1.00 78.06 107 ALA A O 1
ATOM 774 N N . PRO A 1 108 ? -4.139 0.845 13.450 1.00 82.69 108 PRO A N 1
ATOM 775 C CA . PRO A 1 108 ? -3.049 1.229 12.573 1.00 82.69 108 PRO A CA 1
ATOM 776 C C . PRO A 1 108 ? -3.412 0.985 11.106 1.00 82.69 108 PRO A C 1
ATOM 778 O O . PRO A 1 108 ? -4.108 0.032 10.766 1.00 82.69 108 PRO A O 1
ATOM 781 N N . GLN A 1 109 ? -2.907 1.846 10.229 1.00 88.12 109 GLN A N 1
ATOM 782 C CA . GLN A 1 109 ? -3.053 1.689 8.788 1.00 88.12 109 GLN A CA 1
ATOM 783 C C . GLN A 1 109 ? -2.006 0.697 8.268 1.00 88.12 109 GLN A C 1
ATOM 785 O O . GLN A 1 109 ? -0.801 0.977 8.298 1.00 88.12 109 GLN A O 1
ATOM 790 N N . TRP A 1 110 ? -2.475 -0.444 7.769 1.00 90.62 110 TRP A N 1
ATOM 791 C CA . TRP A 1 110 ? -1.638 -1.504 7.212 1.00 90.62 110 TRP A CA 1
ATOM 792 C C . TRP A 1 110 ? -1.327 -1.233 5.744 1.00 90.62 110 TRP A C 1
ATOM 794 O O . TRP A 1 110 ? -2.184 -0.772 4.987 1.00 90.62 110 TRP A O 1
ATOM 804 N N . LYS A 1 111 ? -0.085 -1.506 5.345 1.00 91.00 111 LYS A N 1
ATOM 805 C CA . LYS A 1 111 ? 0.418 -1.289 3.987 1.00 91.00 111 LYS A CA 1
ATOM 806 C C . LYS A 1 111 ? 1.154 -2.511 3.479 1.00 91.00 111 LYS A C 1
ATOM 808 O O . LYS A 1 111 ? 1.789 -3.236 4.248 1.00 91.00 111 LYS A O 1
ATOM 813 N N . ILE A 1 112 ? 1.118 -2.659 2.164 1.00 92.31 112 ILE A N 1
ATOM 814 C CA . ILE A 1 112 ? 1.885 -3.642 1.414 1.00 92.31 112 ILE A CA 1
ATOM 815 C C . ILE A 1 112 ? 3.064 -2.926 0.747 1.00 92.31 112 ILE A C 1
ATOM 817 O O . ILE A 1 112 ? 2.888 -2.019 -0.064 1.00 92.31 112 ILE A O 1
ATOM 821 N N . GLY A 1 113 ? 4.280 -3.306 1.130 1.00 90.00 113 GLY A N 1
ATOM 822 C CA . GLY A 1 113 ? 5.524 -2.818 0.547 1.00 90.00 113 GLY A CA 1
ATOM 823 C C . GLY A 1 113 ? 6.130 -3.845 -0.393 1.00 90.00 113 GLY A C 1
ATOM 824 O O . GLY A 1 113 ? 6.398 -4.974 0.017 1.00 90.00 113 GLY A O 1
ATOM 825 N N . PHE A 1 114 ? 6.391 -3.422 -1.624 1.00 89.50 114 PHE A N 1
ATOM 826 C CA . PHE A 1 114 ? 7.197 -4.171 -2.581 1.00 89.50 114 PHE A CA 1
ATOM 827 C C . PHE A 1 114 ? 8.674 -3.814 -2.414 1.00 89.50 114 PHE A C 1
ATOM 829 O O . PHE A 1 114 ? 9.009 -2.689 -2.023 1.00 89.50 114 PHE A O 1
ATOM 836 N N . ASP A 1 115 ? 9.549 -4.774 -2.700 1.00 86.75 115 ASP A N 1
ATOM 837 C CA . ASP A 1 115 ? 10.982 -4.507 -2.742 1.00 86.75 115 ASP A CA 1
ATOM 838 C C . ASP A 1 115 ? 11.323 -3.572 -3.910 1.00 86.75 115 ASP A C 1
ATOM 840 O O . ASP A 1 115 ? 10.671 -3.598 -4.955 1.00 86.75 115 ASP A O 1
ATOM 844 N N . THR A 1 116 ? 12.299 -2.688 -3.710 1.00 81.88 116 THR A N 1
ATOM 845 C CA . THR A 1 116 ? 12.621 -1.653 -4.701 1.00 81.88 116 THR A CA 1
ATOM 846 C C . THR A 1 116 ? 13.631 -2.193 -5.706 1.00 81.88 116 THR A C 1
ATOM 848 O O . THR A 1 116 ? 14.773 -2.482 -5.358 1.00 81.88 116 THR A O 1
ATOM 851 N N . THR A 1 117 ? 13.212 -2.287 -6.968 1.00 83.94 117 THR A N 1
ATOM 852 C CA . THR A 1 117 ? 14.092 -2.638 -8.092 1.00 83.94 117 THR A CA 1
ATOM 853 C C . THR A 1 117 ? 15.046 -1.477 -8.427 1.00 83.94 117 THR A C 1
ATOM 855 O O . THR A 1 117 ? 14.839 -0.336 -8.008 1.00 83.94 117 THR A O 1
ATOM 858 N N . ALA A 1 118 ? 16.112 -1.753 -9.185 1.00 85.62 118 ALA A N 1
ATOM 859 C CA . ALA A 1 118 ? 17.090 -0.752 -9.600 1.00 85.62 118 ALA A CA 1
ATOM 860 C C . ALA A 1 118 ? 16.440 0.444 -10.320 1.00 85.62 118 ALA A C 1
ATOM 862 O O . ALA A 1 118 ? 15.661 0.285 -11.262 1.00 85.62 118 ALA A O 1
ATOM 863 N N . LYS A 1 119 ? 16.822 1.646 -9.880 1.00 92.00 119 LYS A N 1
ATOM 864 C CA . LYS A 1 119 ? 16.501 2.921 -10.526 1.00 92.00 119 LYS A CA 1
ATOM 865 C C . LYS A 1 119 ? 17.728 3.430 -11.252 1.00 92.00 119 LYS A C 1
ATOM 867 O O . LYS A 1 119 ? 18.840 3.288 -10.745 1.00 92.00 119 LYS A O 1
ATOM 872 N N . TRP A 1 120 ? 17.520 4.051 -12.400 1.00 92.38 120 TRP A N 1
ATOM 873 C CA . TRP A 1 120 ? 18.591 4.653 -13.185 1.00 92.38 120 TRP A CA 1
ATOM 874 C C . TRP A 1 120 ? 18.324 6.135 -13.418 1.00 92.38 120 TRP A C 1
ATOM 876 O O . TRP A 1 120 ? 17.201 6.620 -13.273 1.00 92.38 120 TRP A O 1
ATOM 886 N N . GLU A 1 121 ? 19.373 6.865 -13.768 1.00 92.81 121 GLU A N 1
ATOM 887 C CA . GLU A 1 121 ? 19.268 8.259 -14.177 1.00 92.81 121 GLU A CA 1
ATOM 888 C C . GLU A 1 121 ? 18.958 8.356 -15.673 1.00 92.81 121 GLU A C 1
ATOM 890 O O . GLU A 1 121 ? 19.528 7.645 -16.502 1.00 92.81 121 GLU A O 1
ATOM 895 N N . ASN A 1 122 ? 18.010 9.221 -16.032 1.00 92.75 122 ASN A N 1
ATOM 896 C CA . ASN A 1 122 ? 17.718 9.518 -17.428 1.00 92.75 122 ASN A CA 1
ATOM 897 C C . ASN A 1 122 ? 18.818 10.437 -17.997 1.00 92.75 122 ASN A C 1
ATOM 899 O O . ASN A 1 122 ? 18.952 11.554 -17.492 1.00 92.75 122 ASN A O 1
ATOM 903 N N . PRO A 1 123 ? 19.541 10.050 -19.067 1.00 92.25 123 PRO A N 1
ATOM 904 C CA . PRO A 1 123 ? 20.680 10.809 -19.593 1.00 92.25 123 PRO A CA 1
ATOM 905 C C . PRO A 1 123 ? 20.343 12.224 -20.090 1.00 92.25 123 PRO A C 1
ATOM 907 O O . PRO A 1 123 ? 21.244 13.047 -20.199 1.00 92.25 123 PRO A O 1
ATOM 910 N N . LEU A 1 124 ? 19.075 12.534 -20.392 1.00 91.56 124 LEU A N 1
ATOM 911 C CA . LEU A 1 124 ? 18.690 13.867 -20.873 1.00 91.56 124 LEU A CA 1
ATOM 912 C C . LEU A 1 124 ? 18.465 14.876 -19.735 1.00 91.56 124 LEU A C 1
ATOM 914 O O . LEU A 1 124 ? 18.935 16.005 -19.810 1.00 91.56 124 LEU A O 1
ATOM 918 N N . MET A 1 125 ? 17.716 14.476 -18.700 1.00 95.62 125 MET A N 1
ATOM 919 C CA . MET A 1 125 ? 17.234 15.382 -17.640 1.00 95.62 125 MET A CA 1
ATOM 920 C C . MET A 1 125 ? 17.751 15.034 -16.237 1.00 95.62 125 MET A C 1
ATOM 922 O O . MET A 1 125 ? 17.467 15.762 -15.289 1.00 95.62 125 MET A O 1
ATOM 926 N N . GLY A 1 126 ? 18.441 13.903 -16.064 1.00 92.88 126 GLY A N 1
ATOM 927 C CA . GLY A 1 126 ? 18.896 13.4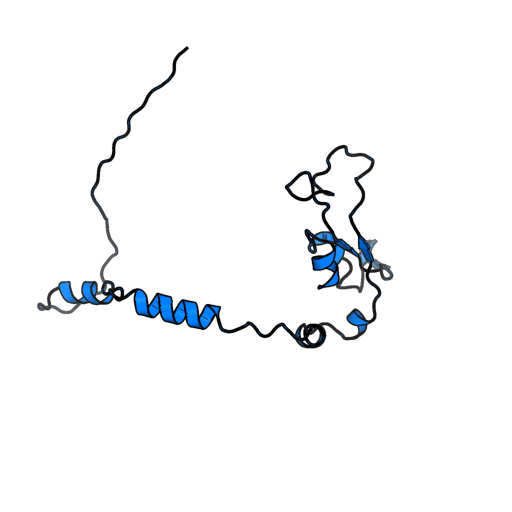11 -14.758 1.00 92.88 126 GLY A CA 1
ATOM 928 C C . GLY A 1 126 ? 17.768 12.928 -13.837 1.00 92.88 126 GLY A C 1
ATOM 929 O O . GLY A 1 126 ? 17.967 12.757 -12.638 1.00 92.88 126 GLY A O 1
ATOM 930 N N . TRP A 1 127 ? 16.554 12.733 -14.359 1.00 94.75 127 TRP A N 1
ATOM 931 C CA . TRP A 1 127 ? 15.433 12.238 -13.558 1.00 94.75 127 TRP A CA 1
ATOM 932 C C . TRP A 1 127 ? 15.606 10.762 -13.215 1.00 94.75 127 TRP A C 1
ATOM 934 O O . TRP A 1 127 ? 16.107 9.981 -14.025 1.00 94.75 127 TRP A O 1
ATOM 944 N N . THR A 1 128 ? 15.127 10.369 -12.034 1.00 91.81 128 THR A N 1
ATOM 945 C CA . THR A 1 128 ? 15.124 8.962 -11.628 1.00 91.81 128 THR A CA 1
ATOM 946 C C . THR A 1 128 ? 14.046 8.209 -12.402 1.00 91.81 128 THR A C 1
ATOM 948 O O . THR A 1 128 ? 12.856 8.499 -12.298 1.00 91.81 128 THR A O 1
ATOM 951 N N . SER A 1 129 ? 14.480 7.262 -13.222 1.00 91.00 129 SER A N 1
ATOM 952 C CA . SER A 1 129 ? 13.630 6.381 -14.018 1.00 91.00 129 SER A CA 1
ATOM 953 C C . SER A 1 129 ? 13.628 4.982 -13.405 1.00 91.00 129 SER A C 1
ATOM 955 O O . SER A 1 129 ? 14.609 4.555 -12.793 1.00 91.00 129 SER A O 1
ATOM 957 N N . THR A 1 130 ? 12.508 4.278 -13.536 1.00 90.12 130 THR A N 1
ATOM 958 C CA . THR A 1 130 ? 12.316 2.922 -13.009 1.00 90.12 130 THR A CA 1
ATOM 959 C C . THR A 1 130 ? 11.578 2.073 -14.037 1.00 90.12 130 THR A C 1
ATOM 961 O O . THR A 1 130 ? 10.744 2.586 -14.783 1.00 90.12 130 THR A O 1
ATOM 964 N N . SER A 1 131 ? 11.888 0.776 -14.078 1.00 88.62 131 SER A N 1
ATOM 965 C CA . SER A 1 131 ? 11.180 -0.199 -14.922 1.00 88.62 131 SER A CA 1
ATOM 966 C C . SER A 1 131 ? 10.018 -0.844 -14.173 1.00 88.62 131 SER A C 1
ATOM 968 O O . SER A 1 131 ? 9.278 -1.638 -14.754 1.00 88.62 131 SER A O 1
ATOM 970 N N . ASP A 1 132 ? 9.905 -0.585 -12.870 1.00 88.56 132 ASP A N 1
ATOM 971 C CA . ASP A 1 132 ? 9.005 -1.315 -11.997 1.00 88.56 132 ASP A CA 1
ATOM 972 C C . ASP A 1 132 ? 7.638 -0.634 -11.899 1.00 88.56 132 ASP A C 1
ATOM 974 O O . ASP A 1 132 ? 7.518 0.516 -11.475 1.00 88.56 132 ASP A O 1
ATOM 978 N N . THR A 1 133 ? 6.591 -1.368 -12.267 1.00 86.44 133 THR A N 1
ATOM 979 C CA . THR A 1 133 ? 5.209 -0.880 -12.260 1.00 86.44 133 THR A CA 1
ATOM 980 C C . THR A 1 133 ? 4.602 -0.855 -10.858 1.00 86.44 133 THR A C 1
ATOM 982 O O . THR A 1 133 ? 3.731 -0.030 -10.583 1.00 86.44 133 THR A O 1
ATOM 985 N N . LEU A 1 134 ? 5.055 -1.726 -9.950 1.00 86.75 134 LEU A N 1
ATOM 986 C CA . LEU A 1 134 ? 4.442 -1.896 -8.627 1.00 86.75 134 LEU A CA 1
ATOM 987 C C . LEU A 1 134 ? 5.032 -1.008 -7.537 1.00 86.75 134 LEU A C 1
ATOM 989 O O . LEU A 1 134 ? 4.427 -0.854 -6.472 1.00 86.75 134 LEU A O 1
ATOM 993 N N . GLU A 1 135 ? 6.181 -0.392 -7.799 1.00 85.00 135 GLU A N 1
ATOM 994 C CA . GLU A 1 135 ? 6.914 0.379 -6.799 1.00 85.00 135 GLU A CA 1
ATOM 995 C C . GLU A 1 135 ? 6.057 1.500 -6.180 1.00 85.00 135 GLU A C 1
ATOM 997 O O . GLU A 1 135 ? 6.091 1.743 -4.969 1.00 85.00 135 GLU A O 1
ATOM 1002 N N . ASN A 1 136 ? 5.247 2.169 -7.007 1.00 86.25 136 ASN A N 1
ATOM 1003 C CA . ASN A 1 136 ? 4.383 3.257 -6.556 1.00 86.25 136 ASN A CA 1
ATOM 1004 C C . ASN A 1 136 ? 3.039 2.763 -5.994 1.00 86.25 136 ASN A C 1
ATOM 1006 O O . ASN A 1 136 ? 2.476 3.397 -5.101 1.00 86.25 136 ASN A O 1
ATOM 1010 N N . VAL A 1 137 ? 2.537 1.618 -6.468 1.00 84.56 137 VAL A N 1
ATOM 1011 C CA . VAL A 1 137 ? 1.215 1.086 -6.093 1.00 84.56 137 VAL A CA 1
ATOM 1012 C C . VAL A 1 137 ? 1.146 0.806 -4.589 1.00 84.56 137 VAL A C 1
ATOM 1014 O O . VAL A 1 137 ? 0.214 1.255 -3.917 1.00 84.56 137 VAL A O 1
ATOM 1017 N N . GLY A 1 138 ? 2.179 0.164 -4.034 1.00 76.50 138 GLY A N 1
ATOM 1018 C CA . GLY A 1 138 ? 2.252 -0.134 -2.598 1.00 76.50 138 GLY A CA 1
ATOM 1019 C C . GLY A 1 138 ? 2.456 1.099 -1.705 1.00 76.50 138 GLY A C 1
ATOM 1020 O O . GLY A 1 138 ? 2.019 1.122 -0.555 1.00 76.50 138 GLY A O 1
ATOM 1021 N N . ARG A 1 139 ? 3.091 2.165 -2.216 1.00 74.88 139 ARG A N 1
ATOM 1022 C CA . ARG A 1 139 ? 3.348 3.389 -1.432 1.00 74.88 139 ARG A CA 1
ATOM 1023 C C . ARG A 1 139 ? 2.179 4.368 -1.437 1.00 74.88 139 ARG A C 1
ATOM 1025 O O . ARG A 1 139 ? 1.938 5.013 -0.411 1.00 74.88 139 ARG A O 1
ATOM 1032 N N . ALA A 1 140 ? 1.498 4.507 -2.571 1.00 74.50 140 ALA A N 1
ATOM 1033 C CA . ALA A 1 140 ? 0.543 5.585 -2.787 1.00 74.50 140 ALA A CA 1
ATOM 1034 C C . ALA A 1 140 ? -0.914 5.190 -2.518 1.00 74.50 140 ALA A C 1
ATOM 1036 O O . ALA A 1 140 ? -1.653 6.023 -1.999 1.00 74.50 140 ALA A O 1
ATOM 1037 N N . SER A 1 141 ? -1.334 3.964 -2.857 1.00 74.31 141 SER A N 1
ATOM 1038 C CA . SER A 1 141 ? -2.769 3.691 -3.043 1.00 74.31 141 SER A CA 1
ATOM 1039 C C . SER A 1 141 ? -3.331 2.468 -2.313 1.00 74.31 141 SER A C 1
ATOM 1041 O O . SER A 1 141 ? -4.549 2.299 -2.322 1.00 74.31 141 SER A O 1
ATOM 1043 N N . LEU A 1 142 ? -2.502 1.624 -1.688 1.00 86.00 142 LEU A N 1
ATOM 1044 C CA . LEU A 1 142 ? -2.965 0.404 -1.013 1.00 86.00 142 LEU A CA 1
ATOM 1045 C C . LEU A 1 142 ? -2.864 0.524 0.511 1.00 86.00 142 LEU A C 1
ATOM 1047 O O . LEU A 1 142 ? -1.773 0.490 1.087 1.00 86.00 142 LEU A O 1
ATOM 1051 N N . PHE A 1 143 ? -4.027 0.649 1.155 1.00 88.31 143 PHE A N 1
ATOM 1052 C CA . PHE A 1 143 ? -4.176 0.733 2.606 1.00 88.31 143 PHE A CA 1
ATOM 1053 C C . PHE A 1 143 ? -5.240 -0.250 3.087 1.00 88.31 143 PHE A C 1
ATOM 1055 O O . PHE A 1 143 ? -6.308 -0.351 2.486 1.00 88.31 143 PHE A O 1
ATOM 1062 N N . PHE A 1 144 ? -4.960 -0.924 4.199 1.00 90.19 144 PHE A N 1
ATOM 1063 C CA . PHE A 1 144 ? -5.880 -1.857 4.847 1.00 90.19 144 PHE A CA 1
ATOM 1064 C C . PHE A 1 144 ? -6.119 -1.453 6.302 1.00 90.19 144 PHE A C 1
ATOM 1066 O O . PHE A 1 144 ? -5.258 -0.840 6.946 1.00 90.19 144 PHE A O 1
ATOM 1073 N N . TYR A 1 145 ? -7.295 -1.802 6.823 1.00 88.44 145 TYR A N 1
ATOM 1074 C CA . TYR A 1 145 ? -7.679 -1.489 8.204 1.00 88.44 145 TYR A CA 1
ATOM 1075 C C . TYR A 1 145 ? -7.231 -2.567 9.189 1.00 88.44 145 TYR A C 1
ATOM 1077 O O . TYR A 1 145 ? -6.902 -2.264 10.335 1.00 88.44 145 TYR A O 1
ATOM 1085 N N . THR A 1 146 ? -7.196 -3.822 8.740 1.00 90.00 146 THR A N 1
ATOM 1086 C CA . THR A 1 146 ? -6.809 -4.971 9.559 1.00 90.00 146 THR A CA 1
ATOM 1087 C C . THR A 1 146 ? -5.639 -5.716 8.934 1.00 90.00 146 THR A C 1
ATOM 1089 O O . THR A 1 146 ? -5.384 -5.631 7.728 1.00 90.00 146 THR A O 1
ATOM 1092 N N . LYS A 1 147 ? -4.909 -6.456 9.771 1.00 89.88 147 LYS A N 1
ATOM 1093 C CA . LYS A 1 147 ? -3.777 -7.268 9.322 1.00 89.88 147 LYS A CA 1
ATOM 1094 C C . LYS A 1 147 ? -4.264 -8.432 8.463 1.00 89.88 147 LYS A C 1
ATOM 1096 O O . LYS A 1 147 ? -3.640 -8.769 7.466 1.00 89.88 147 LYS A O 1
ATOM 1101 N N . GLU A 1 148 ? -5.386 -9.021 8.848 1.00 91.06 148 GLU A N 1
ATOM 1102 C CA . GLU A 1 148 ? -6.002 -10.173 8.199 1.00 91.06 148 GLU A CA 1
ATOM 1103 C C . GLU A 1 148 ? -6.462 -9.804 6.789 1.00 91.06 148 GLU A C 1
ATOM 1105 O O . GLU A 1 148 ? -6.227 -10.560 5.854 1.00 91.06 148 GLU A O 1
ATOM 1110 N N . GLN A 1 149 ? -7.017 -8.599 6.615 1.00 89.62 149 GLN A N 1
ATOM 1111 C CA . GLN A 1 149 ? -7.388 -8.081 5.300 1.00 89.62 149 GLN A CA 1
ATOM 1112 C C . GLN A 1 149 ? -6.165 -7.893 4.395 1.00 89.62 149 GLN A C 1
ATOM 1114 O O . GLN A 1 149 ? -6.245 -8.173 3.206 1.00 89.62 149 GLN A O 1
ATOM 1119 N N . ALA A 1 150 ? -5.033 -7.457 4.955 1.00 89.56 150 ALA A N 1
ATOM 1120 C CA . ALA A 1 150 ? -3.789 -7.316 4.203 1.00 89.56 150 ALA A CA 1
ATOM 1121 C C . ALA A 1 150 ? -3.131 -8.663 3.849 1.00 89.56 150 ALA A C 1
ATOM 1123 O O . ALA A 1 150 ? -2.338 -8.705 2.920 1.00 89.56 150 ALA A O 1
ATOM 1124 N N . ILE A 1 151 ? -3.411 -9.734 4.602 1.00 90.25 151 ILE A N 1
ATOM 1125 C CA . ILE A 1 151 ? -2.926 -11.097 4.315 1.00 90.25 151 ILE A CA 1
ATOM 1126 C C . ILE A 1 151 ? -3.828 -11.800 3.297 1.00 90.25 151 ILE A C 1
ATOM 1128 O O . ILE A 1 151 ? -3.348 -12.621 2.524 1.00 90.25 151 ILE A O 1
ATOM 1132 N N . ALA A 1 152 ? -5.130 -11.511 3.331 1.00 89.12 152 ALA A N 1
ATOM 1133 C CA . ALA A 1 152 ? -6.105 -12.070 2.401 1.00 89.12 152 ALA A CA 1
ATOM 1134 C C . ALA A 1 152 ? -6.015 -11.463 0.990 1.00 89.12 152 ALA A C 1
ATOM 1136 O O . ALA A 1 152 ? -6.554 -12.043 0.052 1.00 89.12 152 ALA A O 1
ATOM 1137 N N . PHE A 1 153 ? -5.384 -10.293 0.862 1.00 85.81 153 PHE A N 1
ATOM 1138 C CA . PHE A 1 153 ? -5.091 -9.638 -0.411 1.00 85.81 153 PHE A CA 1
ATOM 1139 C C . PHE A 1 153 ? -3.817 -10.201 -1.047 1.00 85.81 153 PHE A C 1
ATOM 1141 O O . PHE A 1 153 ? -3.857 -10.492 -2.262 1.00 85.81 153 PHE A O 1
#

Secondary structure (DSSP, 8-state):
------------------PPPPP--S----THHHHGGG----S-HHHHHHHHHHHHTS------TTTHHHHT---GGGGGS-EEEEEPPPPTT----TTTB-SSTTSB-EEEEEPPPPEEE-TTT--EEE--SSHHHHHHT-EESSHHHHHH-

Foldseek 3Di:
DDDDDDDDDDDDDDDDDDDDDDDDPDDDDDPVPVVVVVPCPPPPCVVVVVVVVVVVPPPPPPPPLPCVVVVVPDDPVVVVFDKDKDQDDDDPVDPDCPNQAPPDPPFGKIFIATDDDDWDADPPPRDTDDPDPCRVVRVPPDIDRDPVVVVSD

Organism: Haematococcus lacustris (NCBI:txid44745)

pLDDT: mean 70.65, std 20.78, range [26.06, 95.62]

Sequence (153 aa)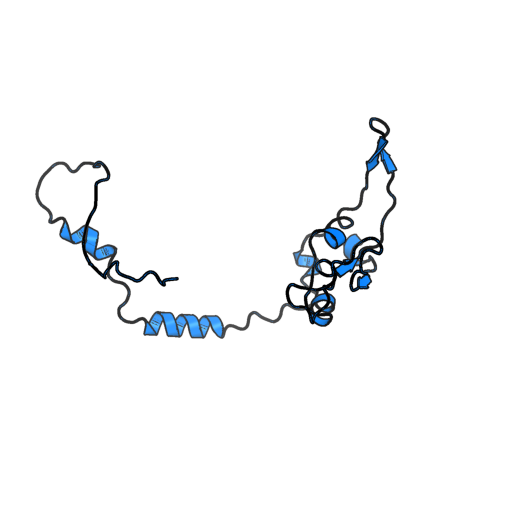:
MLLQAALVAKCMLRGSVPGVSGGLAQAGRAFSDIVTMRQSAPEDYSIVMKKAAELAGKDVQAANDKEVGIASGAPMDTYKRQVRIFCSAKTASQSGLARTLHNSAVAPQWKIGFDTTAKWENPLMGWTSTSDTLENVGRASLFFYTKEQAIAF